Protein AF-A0A1I6WUR6-F1 (afdb_monomer)

Solvent-accessible surface area (backbone atoms only — not comparable to full-atom values): 6548 Å² total; per-residue (Å²): 134,82,82,73,77,75,75,78,75,51,73,68,54,51,52,50,50,50,51,50,50,28,33,53,51,27,20,58,77,70,73,43,74,88,55,53,66,76,51,50,72,71,58,47,52,52,25,51,56,43,16,51,51,49,33,47,74,72,74,40,79,82,57,92,66,46,68,59,53,45,31,56,75,61,64,22,80,55,71,66,58,57,48,54,52,53,53,51,51,55,54,52,54,58,54,66,74,68,65,79,76,78,75,80,83,83,84,129

Radius of gyration: 23.38 Å; Cα contacts (8 Å, |Δi|>4): 59; chains: 1; bounding box: 59×24×83 Å

Sequence (108 aa):
MTDIPAPPPGPADAATRAATQAATEAATELGLGTDWAALGAPDWDRVCRRAGAILVGQGQAPAPGWDGALARALGRPDPAAARDELARDAANTVLAEKGEVFAPEDDA

Mean predicted aligned error: 13.44 Å

Foldseek 3Di:
DDPDPDPDDDPVVVLLVLLLVLLCVQCVVVVHDLPLQPDDPVVLVSSNVRSCVVCVVVVHHQDPCSSVVNCVVSVHDDVVVVVVVVVVVVVVVVVVVVPDPDDPPPDD

Structure (mmCIF, N/CA/C/O backbone):
data_AF-A0A1I6WUR6-F1
#
_entry.id   AF-A0A1I6WUR6-F1
#
loop_
_atom_site.group_PDB
_atom_site.id
_atom_site.type_symbol
_atom_site.label_atom_id
_atom_site.label_alt_id
_atom_site.label_comp_id
_atom_site.label_asym_id
_atom_site.label_entity_id
_atom_site.label_seq_id
_atom_site.pdbx_PDB_ins_code
_atom_site.Cartn_x
_atom_site.Cartn_y
_atom_site.Cartn_z
_atom_site.occupancy
_atom_site.B_iso_or_equiv
_atom_site.auth_seq_id
_atom_site.auth_comp_id
_atom_site.auth_asym_id
_atom_site.auth_atom_id
_atom_site.pdbx_PDB_model_num
ATOM 1 N N . MET A 1 1 ? 25.591 -10.679 31.632 1.00 49.41 1 MET A N 1
ATOM 2 C CA . MET A 1 1 ? 25.163 -10.568 30.226 1.00 49.41 1 MET A CA 1
ATOM 3 C C . MET A 1 1 ? 24.047 -9.542 30.205 1.00 49.41 1 MET A C 1
ATOM 5 O O . MET A 1 1 ? 22.924 -9.869 30.551 1.00 49.41 1 MET A O 1
ATOM 9 N N . THR A 1 2 ? 24.390 -8.269 30.022 1.00 52.53 2 THR A N 1
ATOM 10 C CA . THR A 1 2 ? 23.402 -7.187 29.956 1.00 52.53 2 THR A CA 1
ATOM 11 C C . THR A 1 2 ? 22.777 -7.221 28.574 1.00 52.53 2 THR A C 1
ATOM 13 O O . THR A 1 2 ? 23.420 -6.836 27.601 1.00 52.53 2 THR A O 1
ATOM 16 N N . ASP A 1 3 ? 21.560 -7.749 28.511 1.00 61.41 3 ASP A N 1
ATOM 17 C CA . ASP A 1 3 ? 20.653 -7.580 27.383 1.00 61.41 3 ASP A CA 1
ATOM 18 C C . ASP A 1 3 ? 20.390 -6.073 27.251 1.00 61.41 3 ASP A C 1
ATOM 20 O O . ASP A 1 3 ? 19.783 -5.456 28.129 1.00 61.41 3 ASP A O 1
ATOM 24 N N . ILE A 1 4 ? 21.000 -5.441 26.249 1.00 61.59 4 ILE A N 1
ATOM 25 C CA . ILE A 1 4 ? 20.748 -4.032 25.953 1.00 61.59 4 ILE A CA 1
ATOM 26 C C . ILE A 1 4 ? 19.380 -4.007 25.272 1.00 61.59 4 ILE A C 1
ATOM 28 O O . ILE A 1 4 ? 19.263 -4.586 24.188 1.00 61.59 4 ILE A O 1
ATOM 32 N N . PRO A 1 5 ? 18.352 -3.368 25.862 1.00 59.56 5 PRO A N 1
ATOM 33 C CA . PRO A 1 5 ? 17.069 -3.243 25.193 1.00 59.56 5 PRO A CA 1
ATOM 34 C C . PRO A 1 5 ? 17.298 -2.535 23.859 1.00 59.56 5 PRO A C 1
ATOM 36 O O . PRO A 1 5 ? 17.941 -1.481 23.810 1.00 59.56 5 PRO A O 1
ATOM 39 N N . ALA A 1 6 ? 16.812 -3.144 22.776 1.00 61.72 6 ALA A N 1
ATOM 40 C CA . ALA A 1 6 ? 16.911 -2.560 21.448 1.00 61.72 6 ALA A CA 1
ATOM 41 C C . ALA A 1 6 ? 16.369 -1.118 21.487 1.00 61.72 6 ALA A C 1
ATOM 43 O O . ALA A 1 6 ? 15.327 -0.882 22.114 1.00 61.72 6 ALA A O 1
ATOM 44 N N . PRO A 1 7 ? 17.063 -0.148 20.863 1.00 59.09 7 PRO A N 1
ATOM 45 C CA . PRO A 1 7 ? 16.585 1.224 20.833 1.00 59.09 7 PRO A CA 1
ATOM 46 C C . PRO A 1 7 ? 15.173 1.256 20.233 1.00 59.09 7 PRO A C 1
ATOM 48 O O . PRO A 1 7 ? 14.867 0.453 19.341 1.00 59.09 7 PRO A O 1
ATOM 51 N N . PRO A 1 8 ? 14.295 2.153 20.717 1.00 59.62 8 PRO A N 1
ATOM 52 C CA . PRO A 1 8 ? 12.970 2.287 20.142 1.00 59.62 8 PRO A CA 1
ATOM 53 C C . PRO A 1 8 ? 13.111 2.564 18.639 1.00 59.62 8 PRO A C 1
ATOM 55 O O . PRO A 1 8 ? 14.032 3.285 18.237 1.00 59.62 8 PRO A O 1
ATOM 58 N N . PRO A 1 9 ? 12.237 1.980 17.804 1.00 61.47 9 PRO A N 1
ATOM 59 C CA . PRO A 1 9 ? 12.294 2.196 16.368 1.00 61.47 9 PRO A CA 1
ATOM 60 C C . PRO A 1 9 ? 12.263 3.692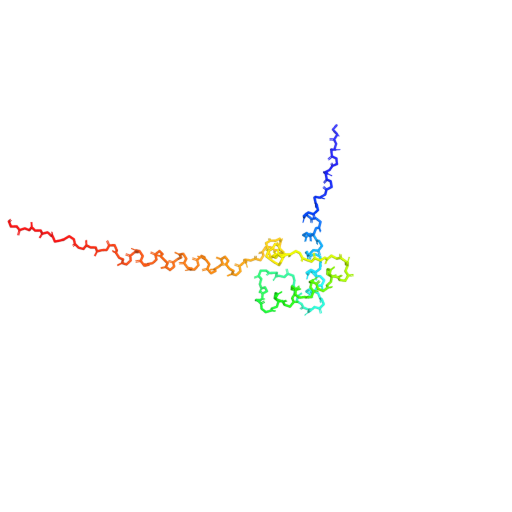 16.069 1.00 61.47 9 PRO A C 1
ATOM 62 O O . PRO A 1 9 ? 11.518 4.449 16.699 1.00 61.47 9 PRO A O 1
ATOM 65 N N . GLY A 1 10 ? 13.078 4.109 15.102 1.00 72.00 10 GLY A N 1
ATOM 66 C CA . GLY A 1 10 ? 13.063 5.485 14.639 1.00 72.00 10 GLY A CA 1
ATOM 67 C C . GLY A 1 10 ? 11.684 5.857 14.075 1.00 72.00 10 GLY A C 1
ATOM 68 O O . GLY A 1 10 ? 10.904 4.986 13.681 1.00 72.00 10 GLY A O 1
ATOM 69 N N . PRO A 1 11 ? 11.362 7.154 13.984 1.00 69.44 11 PRO A N 1
ATOM 70 C CA . PRO A 1 11 ? 10.072 7.610 13.460 1.00 69.44 11 PRO A CA 1
ATOM 71 C C . PRO A 1 11 ? 9.780 7.102 12.032 1.00 69.44 11 PRO A C 1
ATOM 73 O O . PRO A 1 11 ? 8.624 6.854 11.697 1.00 69.44 11 PRO A O 1
ATOM 76 N N . ALA A 1 12 ? 10.814 6.873 11.213 1.00 69.94 12 ALA A N 1
ATOM 77 C CA . ALA A 1 12 ? 10.681 6.292 9.874 1.00 69.94 12 ALA A CA 1
ATOM 78 C C . ALA A 1 12 ? 10.258 4.807 9.894 1.00 69.94 12 ALA A C 1
ATOM 80 O O . ALA A 1 12 ? 9.422 4.387 9.091 1.00 69.94 12 ALA A O 1
ATOM 81 N N . ASP A 1 13 ? 10.773 4.022 10.843 1.00 77.50 13 ASP A N 1
ATOM 82 C CA . ASP A 1 13 ? 10.373 2.625 11.046 1.00 77.50 13 ASP A CA 1
ATOM 83 C C . ASP A 1 13 ? 8.928 2.522 11.543 1.00 77.50 13 ASP A C 1
ATOM 85 O O . ASP A 1 13 ? 8.176 1.643 11.119 1.00 77.50 13 ASP A O 1
ATOM 89 N N . ALA A 1 14 ? 8.516 3.441 12.421 1.00 82.50 14 ALA A N 1
ATOM 90 C CA . ALA 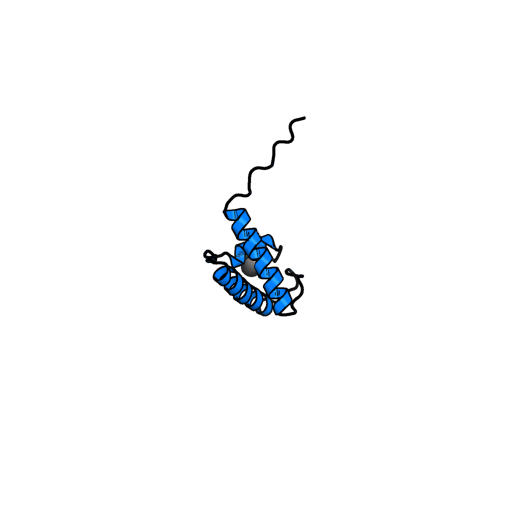A 1 14 ? 7.147 3.495 12.924 1.00 82.50 14 ALA A CA 1
ATOM 91 C C . ALA A 1 14 ? 6.140 3.829 11.810 1.00 82.50 14 ALA A C 1
ATOM 93 O O . ALA A 1 14 ? 5.117 3.155 11.691 1.00 82.50 14 ALA A O 1
ATOM 94 N N . ALA A 1 15 ? 6.451 4.814 10.961 1.00 81.75 15 ALA A N 1
ATOM 95 C CA . ALA A 1 15 ? 5.618 5.170 9.813 1.00 81.75 15 ALA A CA 1
ATOM 96 C C . ALA A 1 15 ? 5.518 4.021 8.796 1.00 81.75 15 ALA A C 1
ATOM 98 O O . ALA A 1 15 ? 4.433 3.718 8.304 1.00 81.75 15 ALA A O 1
ATOM 99 N N . THR A 1 16 ? 6.632 3.330 8.535 1.00 84.44 16 THR A N 1
ATOM 100 C CA . THR A 1 16 ? 6.653 2.176 7.626 1.00 84.44 16 THR A CA 1
ATOM 101 C C . THR A 1 16 ? 5.807 1.027 8.172 1.00 84.44 16 THR A C 1
ATOM 103 O O . THR A 1 16 ? 5.004 0.461 7.437 1.00 84.44 16 THR A O 1
ATOM 106 N N . ARG A 1 17 ? 5.899 0.715 9.473 1.00 87.31 17 ARG A N 1
ATOM 107 C CA . ARG A 1 17 ? 5.031 -0.301 10.093 1.00 87.31 17 ARG A CA 1
ATOM 108 C C . ARG A 1 17 ? 3.556 0.061 10.020 1.00 87.31 17 ARG A C 1
ATOM 110 O O . ARG A 1 17 ? 2.752 -0.812 9.709 1.00 87.31 17 ARG A O 1
ATOM 117 N N . ALA A 1 18 ? 3.207 1.313 10.302 1.00 89.62 18 ALA A N 1
ATOM 118 C CA . ALA A 1 18 ? 1.823 1.761 10.223 1.00 89.62 18 ALA A CA 1
ATOM 119 C C . ALA A 1 18 ? 1.284 1.628 8.791 1.00 89.62 18 ALA A C 1
ATOM 121 O O . ALA A 1 18 ? 0.191 1.102 8.594 1.00 89.62 18 ALA A O 1
ATOM 122 N N . ALA A 1 19 ? 2.083 1.996 7.785 1.00 89.44 19 ALA A N 1
ATOM 123 C CA . ALA A 1 19 ? 1.726 1.812 6.382 1.00 89.44 19 ALA A CA 1
ATOM 124 C C . ALA A 1 19 ? 1.555 0.329 6.008 1.00 89.44 19 ALA A C 1
ATOM 126 O O . ALA A 1 19 ? 0.582 -0.024 5.345 1.00 89.44 19 ALA A O 1
ATOM 127 N N . THR A 1 20 ? 2.442 -0.554 6.476 1.00 92.19 20 THR A N 1
ATOM 128 C CA . THR A 1 20 ? 2.335 -2.009 6.273 1.00 92.19 20 THR A CA 1
ATOM 129 C C . THR A 1 20 ? 1.078 -2.595 6.922 1.00 92.19 20 THR A C 1
ATOM 131 O O . THR A 1 20 ? 0.396 -3.436 6.328 1.00 92.19 20 THR A O 1
ATOM 134 N N . GLN A 1 21 ? 0.737 -2.137 8.128 1.00 92.88 21 GLN A N 1
ATOM 135 C CA . GLN A 1 21 ? -0.467 -2.569 8.833 1.00 92.88 21 GLN A CA 1
ATOM 136 C C . GLN A 1 21 ? -1.732 -2.090 8.111 1.00 92.88 21 GLN A C 1
ATOM 138 O O . GLN A 1 21 ? -2.619 -2.898 7.839 1.00 92.88 21 GLN A O 1
ATOM 143 N N . ALA A 1 22 ? -1.773 -0.816 7.718 1.00 93.56 22 ALA A N 1
ATOM 144 C CA . ALA A 1 22 ? -2.872 -0.243 6.948 1.00 93.56 22 ALA A CA 1
ATOM 145 C C . ALA A 1 22 ? -3.046 -0.932 5.584 1.00 93.56 22 ALA A C 1
ATOM 147 O O . ALA A 1 22 ? -4.172 -1.147 5.146 1.00 93.56 22 ALA A O 1
ATOM 148 N N . ALA A 1 23 ? -1.953 -1.326 4.923 1.00 93.00 23 ALA A N 1
ATOM 149 C CA . ALA A 1 23 ? -2.003 -2.091 3.678 1.00 93.00 23 ALA A CA 1
ATOM 150 C C . ALA A 1 23 ? -2.617 -3.482 3.878 1.00 93.00 23 ALA A C 1
ATOM 152 O O . ALA A 1 23 ? -3.460 -3.899 3.089 1.00 93.00 23 ALA A O 1
ATOM 153 N N . THR A 1 24 ? -2.241 -4.177 4.952 1.00 94.50 24 THR A N 1
ATOM 154 C CA . THR A 1 24 ? -2.793 -5.500 5.292 1.00 94.50 24 THR A CA 1
ATOM 155 C C . THR A 1 24 ? -4.291 -5.426 5.595 1.00 94.50 24 THR A C 1
ATOM 157 O O . THR A 1 24 ? -5.068 -6.251 5.108 1.00 94.50 24 THR A O 1
ATOM 160 N N . GLU A 1 25 ? -4.713 -4.414 6.355 1.00 94.38 25 GLU A N 1
ATOM 161 C CA . GLU A 1 25 ? -6.125 -4.147 6.639 1.00 94.38 25 GLU A CA 1
ATOM 162 C C . GLU A 1 25 ? -6.895 -3.817 5.354 1.00 94.38 25 GLU A C 1
ATOM 164 O O . GLU A 1 25 ? -7.905 -4.453 5.060 1.00 94.38 25 GLU A O 1
ATOM 169 N N . ALA A 1 26 ? -6.356 -2.921 4.524 1.00 94.00 26 ALA A N 1
ATOM 170 C CA . ALA A 1 26 ? -6.928 -2.572 3.229 1.00 94.00 26 ALA A CA 1
ATOM 171 C C . ALA A 1 26 ? -7.094 -3.786 2.304 1.00 94.00 26 ALA A C 1
ATOM 173 O O . ALA A 1 26 ? -8.139 -3.940 1.677 1.00 94.00 26 ALA A O 1
ATOM 174 N N . ALA A 1 27 ? -6.087 -4.657 2.209 1.00 93.00 27 ALA A N 1
ATOM 175 C CA . ALA A 1 27 ? -6.179 -5.862 1.391 1.00 93.00 27 ALA A CA 1
ATOM 176 C C . ALA A 1 27 ? -7.256 -6.813 1.922 1.00 93.00 27 ALA A C 1
ATOM 178 O O . ALA A 1 27 ? -8.087 -7.280 1.147 1.00 93.00 27 ALA A O 1
ATOM 179 N N . THR A 1 28 ? -7.325 -6.997 3.243 1.00 94.81 28 THR A N 1
ATOM 180 C CA . THR A 1 28 ? -8.369 -7.805 3.887 1.00 94.81 28 THR A CA 1
ATOM 181 C C . THR A 1 28 ? -9.771 -7.270 3.579 1.00 94.81 28 THR A C 1
ATOM 183 O O . THR A 1 28 ? -10.642 -8.036 3.174 1.00 94.81 28 THR A O 1
ATOM 186 N N . GLU A 1 29 ? -9.990 -5.958 3.706 1.00 94.00 29 GLU A N 1
ATOM 187 C CA . GLU A 1 29 ? -11.277 -5.319 3.389 1.00 94.00 29 GLU A CA 1
ATOM 188 C C . GLU A 1 29 ? -11.652 -5.432 1.906 1.00 94.00 29 GLU A C 1
ATOM 190 O O . GLU A 1 29 ? -12.828 -5.552 1.564 1.00 94.00 29 GLU A O 1
ATOM 195 N N . LEU A 1 30 ? -10.659 -5.399 1.017 1.00 93.00 30 LEU A N 1
ATOM 196 C CA . LEU A 1 30 ? -10.850 -5.540 -0.426 1.00 93.00 30 LEU A CA 1
ATOM 197 C C . LEU A 1 30 ? -10.979 -7.006 -0.873 1.00 93.00 30 LEU A C 1
ATOM 199 O O . LEU A 1 30 ? -11.225 -7.255 -2.053 1.00 93.00 30 LEU A O 1
ATOM 203 N N . GLY A 1 31 ? -10.807 -7.971 0.037 1.00 92.69 31 GLY A N 1
ATOM 204 C CA . GLY A 1 31 ? -10.741 -9.395 -0.298 1.00 92.69 31 GLY A CA 1
ATOM 205 C C . GLY A 1 31 ? -9.510 -9.759 -1.135 1.00 92.69 31 GLY A C 1
ATOM 206 O O . GLY A 1 31 ? -9.511 -10.772 -1.833 1.00 92.69 31 GLY A O 1
ATOM 207 N N . LEU A 1 32 ? -8.476 -8.921 -1.093 1.00 84.38 32 LEU A N 1
ATOM 208 C CA . LEU A 1 32 ? -7.193 -9.134 -1.742 1.00 84.38 32 LEU A CA 1
ATOM 209 C C . LEU A 1 32 ? -6.270 -9.859 -0.756 1.00 84.38 32 LEU A C 1
ATOM 211 O O . LEU A 1 32 ? -6.185 -9.507 0.419 1.00 84.38 32 LEU A O 1
ATOM 215 N N . GLY A 1 33 ? -5.591 -10.905 -1.221 1.00 87.62 33 GLY A N 1
ATOM 216 C CA . GLY A 1 33 ? -4.588 -11.590 -0.407 1.00 87.62 33 GLY A CA 1
ATOM 217 C C . GLY A 1 33 ? -3.389 -10.691 -0.091 1.00 87.62 33 GLY A C 1
ATOM 218 O O . GLY A 1 33 ? -3.223 -9.612 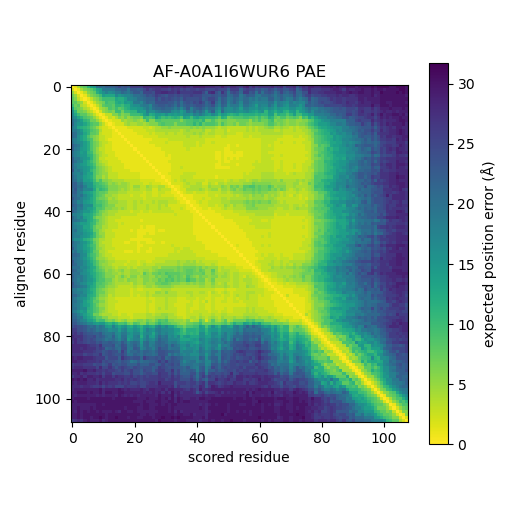-0.654 1.00 87.62 33 GLY A O 1
ATOM 219 N N . THR A 1 34 ? -2.501 -11.176 0.772 1.00 86.56 34 THR A N 1
ATOM 220 C CA . THR A 1 34 ? -1.244 -10.495 1.125 1.00 86.56 34 THR A CA 1
ATOM 221 C C . THR A 1 34 ? -0.073 -10.921 0.237 1.00 86.56 34 THR A C 1
ATOM 223 O O . THR A 1 34 ? 1.084 -10.746 0.613 1.00 86.56 34 THR A O 1
ATOM 226 N N . ASP A 1 35 ? -0.347 -11.528 -0.921 1.00 89.19 35 ASP A N 1
ATOM 227 C CA . ASP A 1 35 ? 0.683 -11.845 -1.912 1.00 89.19 35 ASP A CA 1
ATOM 228 C C . ASP A 1 35 ? 0.997 -10.591 -2.740 1.00 89.19 35 ASP A C 1
ATOM 230 O O . ASP A 1 35 ? 0.558 -10.403 -3.878 1.00 89.19 35 ASP A O 1
ATOM 234 N N . TRP A 1 36 ? 1.719 -9.670 -2.103 1.00 87.69 36 TRP A N 1
ATOM 235 C CA . TRP A 1 36 ? 2.008 -8.339 -2.633 1.00 87.69 36 TRP A CA 1
ATOM 236 C C . TRP A 1 36 ? 2.816 -8.370 -3.929 1.00 87.69 36 TRP A C 1
ATOM 238 O O . TRP A 1 36 ? 2.696 -7.445 -4.737 1.00 87.69 36 TRP A O 1
ATOM 248 N N . ALA A 1 37 ? 3.623 -9.414 -4.131 1.00 86.00 37 ALA A N 1
ATOM 249 C CA . ALA A 1 37 ? 4.412 -9.614 -5.339 1.00 86.00 37 ALA A CA 1
ATOM 250 C C . ALA A 1 37 ? 3.535 -10.048 -6.524 1.00 86.00 37 ALA A C 1
ATOM 252 O O . ALA A 1 37 ? 3.775 -9.609 -7.647 1.00 86.00 37 ALA A O 1
ATOM 253 N N . ALA A 1 38 ? 2.496 -10.851 -6.273 1.00 84.62 38 ALA A N 1
ATOM 254 C CA . ALA A 1 38 ? 1.553 -11.299 -7.297 1.00 84.62 38 ALA A CA 1
ATOM 255 C C . ALA A 1 38 ? 0.433 -10.286 -7.599 1.00 84.62 38 ALA A C 1
ATOM 257 O O . ALA A 1 38 ? -0.239 -10.403 -8.626 1.00 84.62 38 ALA A O 1
ATOM 258 N N . LEU A 1 39 ? 0.211 -9.290 -6.730 1.00 86.12 39 LEU A N 1
ATOM 259 C CA . LEU A 1 39 ? -0.861 -8.310 -6.920 1.00 86.12 39 LEU A CA 1
ATOM 260 C C . LEU A 1 39 ? -0.694 -7.532 -8.238 1.00 86.12 39 LEU A C 1
ATOM 262 O O . LEU A 1 39 ? 0.358 -6.944 -8.511 1.00 86.12 39 LEU A O 1
ATOM 266 N N . GLY A 1 40 ? -1.762 -7.418 -9.024 1.00 87.06 40 GLY A N 1
ATOM 267 C CA . GLY A 1 40 ? -1.767 -6.552 -10.200 1.00 87.06 40 GLY A CA 1
ATOM 268 C C . GLY A 1 40 ? -1.579 -5.076 -9.831 1.00 87.06 40 GLY A C 1
ATOM 269 O O . GLY A 1 40 ? -1.938 -4.640 -8.739 1.00 87.06 40 GLY A O 1
ATOM 270 N N . ALA A 1 41 ? -1.052 -4.272 -10.759 1.00 85.75 41 ALA A N 1
ATOM 271 C CA . ALA A 1 41 ? -0.998 -2.815 -10.607 1.00 85.75 41 ALA A CA 1
ATOM 272 C C . ALA A 1 41 ? -2.349 -2.156 -10.220 1.00 85.75 41 ALA A C 1
ATOM 274 O O . ALA A 1 41 ? -2.331 -1.294 -9.342 1.00 85.75 41 ALA A O 1
ATOM 275 N N . PRO A 1 42 ? -3.516 -2.538 -10.793 1.00 87.81 42 PRO A N 1
ATOM 276 C CA . PRO A 1 42 ? -4.788 -1.920 -10.405 1.00 87.81 42 PRO A CA 1
ATOM 277 C C . PRO A 1 42 ? -5.236 -2.294 -8.988 1.00 87.81 42 PRO A C 1
ATOM 279 O O . PRO A 1 42 ? -5.818 -1.461 -8.296 1.00 87.81 42 PRO A O 1
ATOM 282 N N . ASP A 1 43 ? -4.963 -3.520 -8.541 1.00 90.75 43 ASP A N 1
ATOM 283 C CA . ASP A 1 43 ? -5.289 -3.951 -7.180 1.00 90.75 43 ASP A CA 1
ATOM 284 C C . ASP A 1 43 ? -4.368 -3.278 -6.166 1.00 90.75 43 ASP A C 1
ATOM 286 O O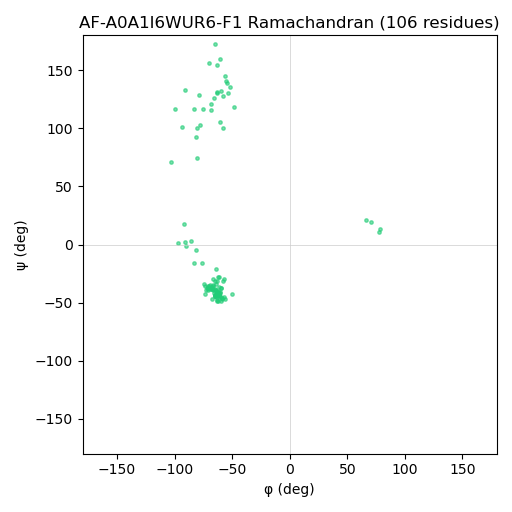 . ASP A 1 43 ? -4.821 -2.842 -5.111 1.00 90.75 43 ASP A O 1
ATOM 290 N N . TRP A 1 44 ? -3.095 -3.095 -6.525 1.00 90.06 44 TRP A N 1
ATOM 291 C CA . TRP A 1 44 ? -2.136 -2.366 -5.704 1.00 90.06 44 TRP A CA 1
ATOM 292 C C . TRP A 1 44 ? -2.560 -0.910 -5.501 1.00 90.06 44 TRP A C 1
ATOM 294 O O . TRP A 1 44 ? -2.581 -0.434 -4.372 1.00 90.06 44 TRP A O 1
ATOM 304 N N . ASP A 1 45 ? -2.999 -0.225 -6.561 1.00 91.50 45 ASP A N 1
ATOM 305 C CA . ASP A 1 45 ? -3.523 1.141 -6.461 1.00 91.50 45 ASP A CA 1
ATOM 306 C C . ASP A 1 45 ? -4.755 1.231 -5.538 1.00 91.50 45 ASP A C 1
ATOM 308 O O . ASP A 1 45 ? -4.894 2.178 -4.758 1.00 91.50 45 ASP A O 1
ATOM 312 N N . ARG A 1 46 ? -5.637 0.221 -5.567 1.00 92.62 46 ARG A N 1
ATOM 313 C CA . ARG A 1 46 ? -6.781 0.138 -4.643 1.00 92.62 46 ARG A CA 1
ATOM 314 C C . ARG A 1 46 ? -6.327 -0.040 -3.198 1.00 92.62 46 ARG A C 1
ATOM 316 O O . ARG A 1 46 ? -6.841 0.664 -2.327 1.00 92.62 46 ARG A O 1
ATOM 323 N N . VAL A 1 47 ? -5.355 -0.922 -2.952 1.00 93.56 47 VAL A N 1
ATOM 324 C CA . VAL A 1 47 ? -4.751 -1.100 -1.623 1.00 93.56 47 VAL A CA 1
ATOM 325 C C . VAL A 1 47 ? -4.114 0.204 -1.154 1.00 93.56 47 VAL A C 1
ATOM 327 O O . VAL A 1 47 ? -4.426 0.648 -0.057 1.00 93.56 47 VAL A O 1
ATOM 330 N N . CYS A 1 48 ? -3.300 0.872 -1.975 1.00 91.81 48 CYS A N 1
ATOM 331 C CA . CYS A 1 48 ? -2.666 2.143 -1.621 1.00 91.81 48 CYS A CA 1
ATOM 332 C C . CYS A 1 48 ? -3.694 3.231 -1.297 1.00 91.81 48 CYS A C 1
ATOM 334 O O . CYS A 1 48 ? -3.570 3.914 -0.281 1.00 91.81 48 CYS A O 1
ATOM 336 N N . ARG A 1 49 ? -4.751 3.378 -2.103 1.00 93.00 49 ARG A N 1
ATOM 337 C CA . ARG A 1 49 ? -5.819 4.345 -1.809 1.00 93.00 49 ARG A CA 1
ATOM 338 C C . ARG A 1 49 ? -6.515 4.046 -0.487 1.00 93.00 49 ARG A C 1
ATOM 340 O O . ARG A 1 49 ? -6.765 4.966 0.293 1.00 93.00 49 ARG A O 1
ATOM 347 N N . ARG A 1 50 ? -6.817 2.775 -0.217 1.00 94.81 50 ARG A N 1
ATOM 348 C CA . ARG A 1 50 ? -7.513 2.388 1.010 1.00 94.81 50 ARG A CA 1
ATOM 349 C C . ARG A 1 50 ? -6.611 2.474 2.242 1.00 94.81 50 ARG A C 1
ATOM 351 O O . ARG A 1 50 ? -7.033 3.040 3.244 1.00 94.81 50 ARG A O 1
ATOM 358 N N . ALA A 1 51 ? -5.365 2.028 2.143 1.00 93.62 51 ALA A N 1
ATOM 359 C CA . ALA A 1 51 ? -4.356 2.171 3.187 1.00 93.62 51 ALA A CA 1
ATOM 360 C C . ALA A 1 51 ? -4.090 3.648 3.513 1.00 93.62 51 ALA A C 1
ATOM 362 O O . ALA A 1 51 ? -4.034 4.017 4.681 1.00 93.62 51 ALA A O 1
ATOM 363 N N . GLY A 1 52 ? -4.026 4.517 2.499 1.00 92.88 52 GLY A N 1
ATOM 364 C CA . GLY A 1 52 ? -3.928 5.963 2.697 1.00 92.88 52 GLY A CA 1
ATOM 365 C C . GLY A 1 52 ? -5.124 6.530 3.468 1.00 92.88 52 GLY A C 1
ATOM 366 O O . GLY A 1 52 ? -4.939 7.335 4.377 1.00 92.88 52 GLY A O 1
ATOM 367 N N . ALA A 1 53 ? -6.344 6.071 3.171 1.00 93.94 53 ALA A N 1
ATOM 368 C CA . ALA A 1 53 ? -7.534 6.470 3.922 1.00 93.94 53 ALA A CA 1
ATOM 369 C C . ALA A 1 53 ? -7.495 5.994 5.387 1.00 93.94 53 ALA A C 1
ATOM 371 O O . ALA A 1 53 ? -7.877 6.752 6.279 1.00 93.94 53 ALA A O 1
ATOM 372 N N . ILE A 1 54 ? -7.003 4.776 5.641 1.00 93.62 54 ILE A N 1
ATOM 373 C CA . ILE A 1 54 ? -6.818 4.231 6.995 1.00 93.62 54 ILE A CA 1
ATOM 374 C C . ILE A 1 54 ? -5.798 5.071 7.775 1.00 93.62 54 ILE A C 1
ATOM 376 O O . ILE A 1 54 ? -6.095 5.516 8.882 1.00 93.62 54 ILE A O 1
ATOM 380 N N . LEU A 1 55 ? -4.637 5.363 7.181 1.00 92.38 55 LEU A N 1
ATOM 381 C CA . LEU A 1 55 ? -3.595 6.192 7.799 1.00 92.38 55 LEU A CA 1
ATOM 382 C C . LEU A 1 55 ? -4.114 7.592 8.148 1.00 92.38 55 LEU A C 1
ATOM 384 O O . LEU A 1 55 ? -3.941 8.052 9.276 1.00 92.38 55 LEU A O 1
ATO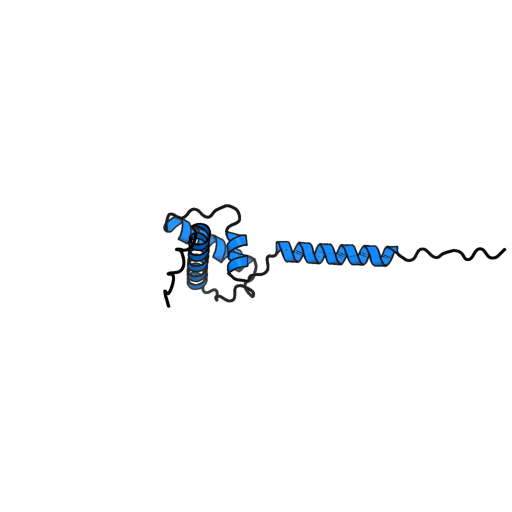M 388 N N . VAL A 1 56 ? -4.823 8.240 7.219 1.00 92.31 56 VAL A N 1
ATOM 389 C CA . VAL A 1 56 ? -5.427 9.560 7.456 1.00 92.31 56 VAL A CA 1
ATOM 390 C C . VAL A 1 56 ? -6.463 9.498 8.580 1.00 92.31 56 VAL A C 1
ATOM 392 O O . VAL A 1 56 ? -6.483 10.382 9.436 1.00 92.31 56 VAL A O 1
ATOM 395 N N . GLY A 1 57 ? -7.276 8.438 8.634 1.00 90.81 57 GLY A N 1
ATOM 396 C CA . GLY A 1 57 ? -8.217 8.196 9.733 1.00 90.81 57 GLY A CA 1
ATOM 397 C C . GLY A 1 57 ? -7.539 8.018 11.097 1.00 90.81 57 GLY A C 1
ATOM 398 O O . GLY A 1 57 ? -8.114 8.379 12.120 1.00 90.81 57 GLY A O 1
ATOM 399 N N . GLN A 1 58 ? -6.297 7.531 11.114 1.00 89.06 58 GLN A N 1
ATOM 400 C CA . GLN A 1 58 ? -5.457 7.398 12.310 1.00 89.06 58 GLN A CA 1
ATOM 401 C C . GLN A 1 58 ? -4.665 8.679 12.643 1.00 89.06 58 GLN A C 1
ATOM 403 O O . GLN A 1 58 ? -3.875 8.691 13.587 1.00 89.06 58 GLN A O 1
ATOM 408 N N . GLY A 1 59 ? -4.854 9.764 11.883 1.00 89.25 59 GLY A N 1
ATOM 409 C CA . GLY A 1 59 ? -4.121 11.020 12.056 1.00 89.25 59 GLY A CA 1
ATOM 410 C C . GLY A 1 59 ? -2.703 11.003 11.479 1.00 89.25 59 GLY A C 1
ATOM 411 O O . GLY A 1 59 ? -1.914 11.902 11.767 1.00 89.25 59 GLY A O 1
ATOM 412 N N . GLN A 1 60 ? -2.364 10.003 10.662 1.00 86.62 60 GLN A N 1
ATOM 413 C CA . GLN A 1 60 ? -1.088 9.924 9.962 1.00 86.62 60 GLN A CA 1
ATOM 414 C C . GLN A 1 60 ? -1.242 10.394 8.516 1.00 86.62 60 GLN A C 1
ATOM 416 O O . GLN A 1 60 ? -1.937 9.780 7.710 1.00 86.62 60 GLN A O 1
ATOM 421 N N . ALA A 1 61 ? -0.563 11.487 8.172 1.00 85.12 61 ALA A N 1
ATOM 422 C CA . ALA A 1 61 ? -0.479 11.942 6.792 1.00 85.12 61 ALA A CA 1
ATOM 423 C C . ALA A 1 61 ? 0.638 11.168 6.066 1.00 85.12 61 ALA A C 1
ATOM 425 O O . ALA A 1 61 ? 1.803 11.295 6.458 1.00 85.12 61 ALA A O 1
ATOM 426 N N . PRO A 1 62 ? 0.327 10.374 5.025 1.00 81.06 62 PRO A N 1
ATOM 427 C CA . PRO A 1 62 ? 1.358 9.700 4.253 1.00 81.06 62 PRO A CA 1
ATOM 428 C C . PRO A 1 62 ? 2.275 10.716 3.557 1.00 81.06 62 PRO A C 1
ATOM 430 O O . PRO A 1 62 ? 1.813 11.656 2.908 1.00 81.06 62 PRO A O 1
ATOM 433 N N . ALA A 1 63 ? 3.588 10.529 3.699 1.00 81.50 63 ALA A N 1
ATOM 434 C CA . ALA A 1 63 ? 4.593 11.367 3.050 1.00 81.50 63 ALA A CA 1
ATOM 435 C C . ALA A 1 63 ? 4.631 11.125 1.526 1.00 81.50 63 ALA A C 1
ATOM 437 O O . ALA A 1 63 ? 4.276 10.040 1.069 1.00 81.50 63 ALA A O 1
ATOM 438 N N . PRO A 1 64 ? 5.102 12.082 0.709 1.00 81.31 64 PRO A N 1
ATOM 439 C CA . PRO A 1 64 ? 5.324 11.845 -0.718 1.00 81.31 64 PRO A CA 1
ATOM 440 C C . PRO A 1 64 ? 6.216 10.612 -0.956 1.00 81.31 64 PRO A C 1
ATOM 442 O O . PRO A 1 64 ? 7.273 10.491 -0.339 1.00 81.31 64 PRO A O 1
ATOM 445 N N . GLY A 1 65 ? 5.794 9.697 -1.836 1.00 83.50 65 GLY A N 1
ATOM 446 C CA . GLY A 1 65 ? 6.527 8.459 -2.147 1.00 83.50 65 GLY A CA 1
ATOM 447 C C . GLY A 1 65 ? 6.402 7.334 -1.108 1.00 83.50 65 GLY A C 1
ATOM 448 O O . GLY A 1 65 ? 7.135 6.344 -1.188 1.00 83.50 65 GLY A O 1
ATOM 449 N N . TRP A 1 66 ? 5.492 7.459 -0.132 1.00 86.31 66 TRP A N 1
ATOM 450 C CA . TRP A 1 66 ? 5.212 6.419 0.866 1.00 86.31 66 TRP A CA 1
ATOM 451 C C . TRP A 1 66 ? 4.785 5.081 0.249 1.00 86.31 66 TRP A C 1
ATOM 453 O O . TRP A 1 66 ? 5.091 4.032 0.803 1.00 86.31 66 TRP A O 1
ATOM 463 N N . ASP A 1 67 ? 4.109 5.107 -0.897 1.00 87.12 67 ASP A N 1
ATOM 464 C CA . ASP A 1 67 ? 3.654 3.939 -1.644 1.00 87.12 67 ASP A CA 1
ATOM 465 C C . ASP A 1 67 ? 4.837 3.136 -2.203 1.00 87.12 67 ASP A C 1
ATOM 467 O O . ASP A 1 67 ? 4.847 1.909 -2.116 1.00 87.12 67 ASP A O 1
ATOM 471 N N . GLY A 1 68 ? 5.885 3.819 -2.677 1.00 85.12 68 GLY A N 1
ATOM 472 C CA . GLY A 1 68 ? 7.136 3.189 -3.099 1.00 85.12 68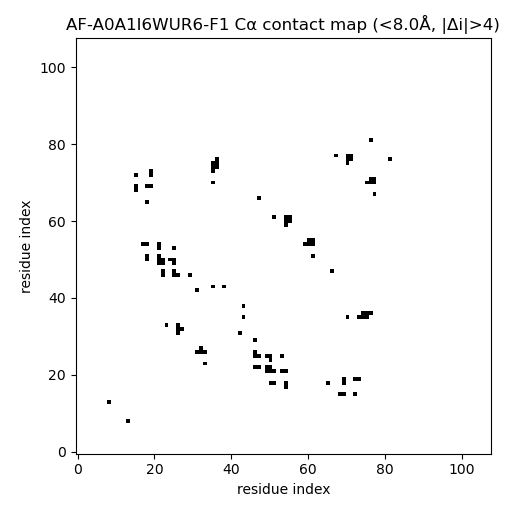 GLY A CA 1
ATOM 473 C C . GLY A 1 68 ? 7.957 2.650 -1.922 1.00 85.12 68 GLY A C 1
ATOM 474 O O . GLY A 1 68 ? 8.585 1.596 -2.028 1.00 85.12 68 GLY A O 1
ATOM 475 N N . ALA A 1 69 ? 7.951 3.338 -0.776 1.00 85.06 69 ALA A N 1
ATOM 476 C CA . ALA A 1 69 ? 8.569 2.826 0.452 1.00 85.06 69 ALA A CA 1
ATOM 477 C C . ALA A 1 69 ? 7.833 1.582 0.977 1.00 85.06 69 ALA A C 1
ATOM 479 O O . ALA A 1 69 ? 8.466 0.592 1.342 1.00 85.06 69 ALA A O 1
ATOM 480 N N . LEU A 1 70 ? 6.500 1.6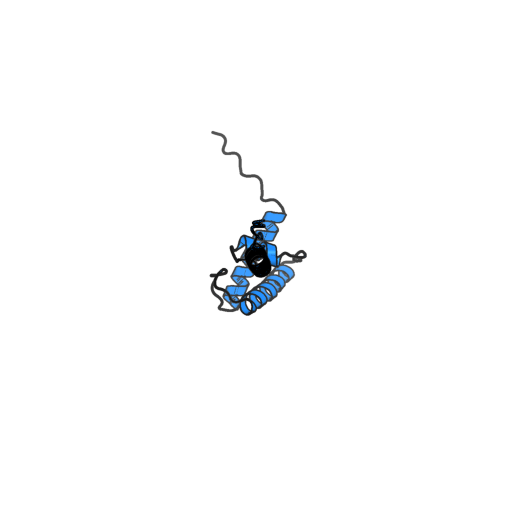06 0.935 1.00 88.81 70 LEU A N 1
ATOM 481 C CA . LEU A 1 70 ? 5.636 0.490 1.296 1.00 88.81 70 LEU A CA 1
ATOM 482 C C . LEU A 1 70 ? 5.831 -0.704 0.353 1.00 88.81 70 LEU A C 1
ATOM 484 O O . LEU A 1 70 ? 5.980 -1.825 0.827 1.00 88.81 70 LEU A O 1
ATOM 488 N N . ALA A 1 71 ? 5.884 -0.477 -0.963 1.00 88.12 71 ALA A N 1
ATOM 489 C CA . ALA A 1 71 ? 6.147 -1.528 -1.945 1.00 88.12 71 ALA A CA 1
ATOM 490 C C . ALA A 1 71 ? 7.474 -2.242 -1.647 1.00 88.12 71 ALA A C 1
ATOM 492 O O . ALA A 1 71 ? 7.505 -3.469 -1.568 1.00 88.12 71 ALA A O 1
ATOM 493 N N . ARG A 1 72 ? 8.546 -1.482 -1.373 1.00 84.81 72 ARG A N 1
ATOM 494 C CA . ARG A 1 72 ? 9.844 -2.045 -0.967 1.00 84.81 72 ARG A CA 1
ATOM 495 C C . ARG A 1 72 ? 9.762 -2.809 0.354 1.00 84.81 72 ARG A C 1
ATOM 497 O O . ARG A 1 72 ? 10.309 -3.902 0.446 1.00 84.81 72 ARG A O 1
ATOM 504 N N . ALA A 1 73 ? 9.066 -2.266 1.353 1.00 87.44 73 ALA A N 1
ATOM 505 C CA . ALA A 1 73 ? 8.890 -2.918 2.651 1.00 87.44 73 ALA A CA 1
ATOM 506 C C . ALA A 1 73 ? 8.115 -4.244 2.549 1.00 87.44 73 ALA A C 1
ATOM 508 O O . ALA A 1 73 ? 8.372 -5.171 3.311 1.00 87.44 73 ALA A O 1
ATOM 509 N N . LEU A 1 74 ? 7.192 -4.341 1.591 1.00 87.50 74 LEU A N 1
ATOM 510 C CA . LEU A 1 74 ? 6.385 -5.530 1.317 1.00 87.50 74 LEU A CA 1
ATOM 511 C C . LEU A 1 74 ? 7.014 -6.481 0.286 1.00 87.50 74 LEU A C 1
ATOM 513 O O . LEU A 1 74 ? 6.405 -7.492 -0.057 1.00 87.50 74 LEU A O 1
ATOM 517 N N . GLY A 1 75 ? 8.216 -6.174 -0.214 1.00 85.38 75 GLY A N 1
ATOM 518 C CA . GLY A 1 75 ? 8.911 -6.997 -1.206 1.00 85.38 75 GLY A CA 1
ATOM 519 C C . GLY A 1 75 ? 8.273 -6.978 -2.599 1.00 85.38 75 GLY A C 1
ATOM 520 O O . GLY A 1 75 ? 8.530 -7.872 -3.403 1.00 85.38 75 GLY A O 1
ATOM 521 N N . ARG A 1 76 ? 7.438 -5.977 -2.902 1.00 84.00 76 ARG A N 1
ATOM 522 C CA . ARG A 1 76 ? 6.848 -5.796 -4.229 1.00 84.00 76 ARG A CA 1
ATOM 523 C C . ARG A 1 76 ? 7.883 -5.159 -5.168 1.00 84.00 76 ARG A C 1
ATOM 525 O O . ARG A 1 76 ? 8.435 -4.110 -4.824 1.00 84.00 76 ARG A O 1
ATOM 532 N N . PRO A 1 77 ? 8.123 -5.735 -6.359 1.00 71.56 77 PRO A N 1
ATOM 533 C CA . PRO A 1 77 ? 8.986 -5.112 -7.351 1.00 71.56 77 PRO A CA 1
ATOM 534 C C . PRO A 1 77 ? 8.375 -3.784 -7.808 1.00 71.56 77 PRO A C 1
ATOM 536 O O . PRO A 1 77 ? 7.191 -3.703 -8.144 1.00 71.56 77 PRO A O 1
ATOM 539 N N . ASP A 1 78 ? 9.189 -2.731 -7.792 1.00 63.91 78 ASP A N 1
ATOM 540 C CA . ASP A 1 78 ? 8.774 -1.412 -8.250 1.00 63.91 78 ASP A CA 1
ATOM 541 C C . ASP A 1 78 ? 8.565 -1.462 -9.779 1.00 63.91 78 ASP A C 1
ATOM 543 O O . ASP A 1 78 ? 9.498 -1.806 -10.515 1.00 63.91 78 ASP A O 1
ATOM 547 N N . PRO A 1 79 ? 7.365 -1.149 -10.299 1.00 55.22 79 PRO A N 1
ATOM 548 C CA . PRO A 1 79 ? 7.122 -1.171 -11.738 1.00 55.22 79 PRO A CA 1
ATOM 549 C C . PRO A 1 79 ? 7.956 -0.126 -12.499 1.00 55.22 79 PRO A C 1
ATOM 551 O O . PRO A 1 79 ? 8.164 -0.288 -13.702 1.00 55.22 79 PRO A O 1
ATOM 554 N N . ALA A 1 80 ? 8.450 0.929 -11.837 1.00 52.59 80 ALA A N 1
ATOM 555 C CA . ALA A 1 80 ? 9.403 1.865 -12.427 1.00 52.59 80 ALA A CA 1
ATOM 556 C C . ALA A 1 80 ? 10.801 1.241 -12.558 1.00 52.59 80 ALA A C 1
ATOM 558 O O . ALA A 1 80 ? 11.422 1.381 -13.607 1.00 52.59 80 ALA A O 1
ATOM 559 N N . ALA A 1 81 ? 11.247 0.459 -11.568 1.00 51.91 81 ALA A N 1
ATOM 560 C CA . ALA A 1 81 ? 12.518 -0.269 -11.652 1.00 51.91 81 ALA A CA 1
ATOM 561 C C . ALA A 1 81 ? 12.512 -1.321 -12.778 1.00 51.91 81 ALA A C 1
ATOM 563 O O . ALA A 1 81 ? 13.483 -1.435 -13.520 1.00 51.91 81 ALA A O 1
ATOM 564 N N . ALA A 1 82 ? 11.388 -2.020 -12.975 1.00 51.38 82 ALA A N 1
ATOM 565 C CA . ALA A 1 82 ? 11.230 -2.967 -14.082 1.00 51.38 82 ALA A CA 1
ATOM 566 C C . ALA A 1 82 ? 11.266 -2.286 -15.469 1.00 51.38 82 ALA A C 1
ATOM 568 O O . ALA A 1 82 ? 11.732 -2.875 -16.443 1.00 51.38 82 ALA A O 1
ATOM 569 N N . ARG A 1 83 ? 10.793 -1.033 -15.575 1.00 51.19 83 ARG A N 1
ATOM 570 C CA . ARG A 1 83 ? 10.911 -0.234 -16.809 1.00 51.19 83 ARG A CA 1
ATOM 571 C C . ARG A 1 83 ? 12.346 0.215 -17.070 1.00 51.19 83 ARG A C 1
ATOM 573 O O . ARG A 1 83 ? 12.764 0.188 -18.224 1.00 51.19 83 ARG A O 1
ATOM 580 N N . ASP A 1 84 ? 13.084 0.596 -16.030 1.00 50.25 84 ASP A N 1
ATOM 581 C CA 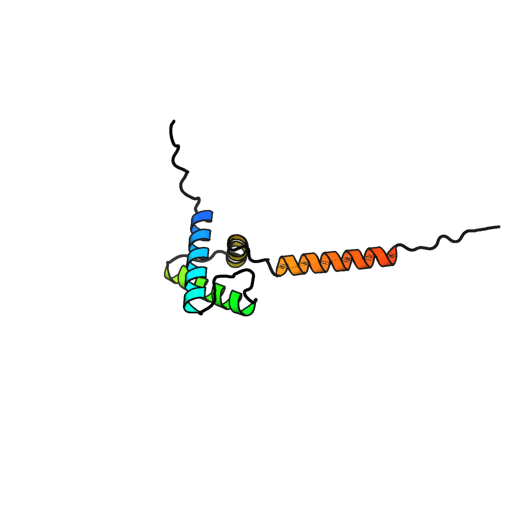. ASP A 1 84 ? 14.490 0.995 -16.153 1.00 50.25 84 ASP A CA 1
ATOM 582 C C . ASP A 1 84 ? 15.396 -0.186 -16.542 1.00 50.25 84 ASP A C 1
ATOM 584 O O . ASP A 1 84 ? 16.284 -0.023 -17.380 1.00 50.25 84 ASP A O 1
ATOM 588 N N . GLU A 1 85 ? 15.148 -1.391 -16.017 1.00 49.97 85 GLU A N 1
ATOM 589 C CA . GLU A 1 85 ? 15.856 -2.609 -16.441 1.00 49.97 85 GLU A CA 1
ATOM 590 C C . GLU A 1 85 ? 15.554 -2.977 -17.899 1.00 49.97 85 GLU A C 1
ATOM 592 O O . GLU A 1 85 ? 16.482 -3.243 -18.662 1.00 49.97 85 GLU A O 1
ATOM 597 N N . LEU A 1 86 ? 14.287 -2.911 -18.324 1.00 52.88 86 LEU A N 1
ATOM 598 C CA . LEU A 1 86 ? 13.902 -3.174 -19.715 1.00 52.88 86 LEU A CA 1
ATOM 599 C C . LEU A 1 86 ? 14.484 -2.132 -20.687 1.00 52.88 86 LEU A C 1
ATOM 601 O O . LEU A 1 86 ? 14.918 -2.471 -21.786 1.00 52.88 86 LEU A O 1
ATOM 605 N N . ALA A 1 87 ? 14.531 -0.859 -20.285 1.00 52.81 87 ALA A N 1
ATOM 606 C CA . ALA A 1 87 ? 15.169 0.196 -21.069 1.00 52.81 87 ALA A CA 1
ATOM 607 C C . ALA A 1 87 ? 16.691 -0.000 -21.166 1.00 52.81 87 ALA A C 1
ATOM 609 O O . ALA A 1 87 ? 17.292 0.278 -22.207 1.00 52.81 87 ALA A O 1
ATOM 610 N N . ARG A 1 88 ? 17.322 -0.501 -20.097 1.00 53.25 88 ARG A N 1
ATOM 611 C CA . ARG A 1 88 ? 18.755 -0.807 -20.079 1.00 53.25 88 ARG A CA 1
ATOM 612 C C . ARG A 1 88 ? 19.109 -2.025 -20.931 1.00 53.25 88 ARG A C 1
ATOM 614 O O . ARG A 1 88 ? 20.132 -1.991 -21.611 1.00 53.25 88 ARG A O 1
ATOM 621 N N . ASP A 1 89 ? 18.261 -3.048 -20.937 1.00 52.53 89 ASP A N 1
ATOM 622 C CA . ASP A 1 89 ? 18.394 -4.213 -21.818 1.00 52.53 89 ASP A CA 1
ATOM 623 C C . ASP A 1 89 ? 18.296 -3.807 -23.299 1.00 52.53 89 ASP A C 1
ATOM 625 O O . ASP A 1 89 ? 19.211 -4.075 -24.078 1.00 52.53 89 ASP A O 1
ATOM 629 N N . ALA A 1 90 ? 17.284 -3.009 -23.661 1.00 51.94 90 ALA A N 1
ATOM 630 C CA . ALA A 1 90 ? 17.118 -2.498 -25.024 1.00 51.94 90 ALA A CA 1
ATOM 631 C C . ALA A 1 90 ? 18.310 -1.643 -25.501 1.00 51.94 90 ALA A C 1
ATOM 633 O O . ALA A 1 90 ? 18.720 -1.722 -26.661 1.00 51.94 90 ALA A O 1
ATOM 634 N N . ALA A 1 91 ? 18.903 -0.838 -24.612 1.00 55.91 91 ALA A N 1
ATOM 635 C CA . ALA A 1 91 ? 20.096 -0.055 -24.933 1.00 55.91 91 ALA A CA 1
ATOM 636 C C . ALA A 1 91 ? 21.339 -0.934 -25.185 1.00 55.91 91 ALA A C 1
ATOM 638 O O . ALA A 1 91 ? 22.155 -0.605 -26.048 1.00 55.91 91 ALA A O 1
ATOM 639 N N . ASN A 1 92 ? 21.477 -2.061 -24.477 1.00 52.66 92 ASN A N 1
ATOM 640 C CA . ASN A 1 92 ? 22.561 -3.021 -24.703 1.00 52.66 92 ASN A CA 1
ATOM 641 C C . ASN A 1 92 ? 22.405 -3.774 -26.032 1.00 52.66 92 ASN A C 1
ATOM 643 O O . ASN A 1 92 ? 23.406 -4.007 -26.711 1.00 52.66 92 ASN A O 1
ATOM 647 N N . THR A 1 93 ? 21.177 -4.096 -26.450 1.00 53.12 93 THR A N 1
ATOM 648 C CA . THR A 1 93 ? 20.922 -4.711 -27.764 1.00 53.12 93 THR A CA 1
ATOM 649 C C . THR A 1 93 ? 21.366 -3.798 -28.913 1.00 53.12 93 THR A C 1
ATOM 651 O O . THR A 1 93 ? 22.048 -4.247 -29.831 1.00 53.12 93 THR A O 1
ATOM 654 N N . VAL A 1 94 ? 21.085 -2.492 -28.828 1.00 53.56 94 VAL A N 1
ATOM 655 C CA . VAL A 1 94 ? 21.460 -1.517 -29.874 1.00 53.56 94 VAL A CA 1
ATOM 656 C C . VAL A 1 94 ? 22.981 -1.325 -29.991 1.00 53.56 94 VAL A C 1
ATOM 658 O O . VAL A 1 94 ? 23.484 -1.026 -31.076 1.00 53.56 94 VAL A O 1
ATOM 661 N N . LEU A 1 95 ? 23.737 -1.499 -28.899 1.00 51.38 95 LEU A N 1
ATOM 662 C CA . LEU A 1 95 ? 25.201 -1.413 -28.931 1.00 51.38 95 LEU A CA 1
ATOM 663 C C . LEU A 1 95 ? 25.838 -2.658 -29.574 1.00 51.38 95 LEU A C 1
ATOM 665 O O . LEU A 1 95 ? 26.844 -2.530 -30.268 1.00 51.38 95 LEU A O 1
ATOM 669 N N . ALA A 1 96 ? 25.235 -3.838 -29.389 1.00 54.38 96 ALA A N 1
ATOM 670 C CA . ALA A 1 96 ? 25.696 -5.083 -30.002 1.00 54.38 96 ALA A CA 1
ATOM 671 C C . ALA A 1 96 ? 25.516 -5.085 -31.532 1.00 54.38 96 ALA A C 1
ATOM 673 O O . ALA A 1 96 ? 26.396 -5.551 -32.248 1.00 54.38 96 ALA A O 1
ATOM 674 N N . GLU A 1 97 ? 24.437 -4.489 -32.051 1.00 53.00 97 GLU A N 1
ATOM 675 C CA . GLU A 1 97 ? 24.190 -4.410 -33.503 1.00 53.00 97 GLU A CA 1
ATOM 676 C C . GLU A 1 97 ? 25.046 -3.354 -34.229 1.00 53.00 97 GLU A C 1
ATOM 678 O O . GLU A 1 97 ? 25.168 -3.384 -35.452 1.00 53.00 97 GLU A O 1
ATOM 683 N N . LYS A 1 98 ? 25.664 -2.410 -33.508 1.00 53.78 98 LYS A N 1
ATOM 684 C CA . LYS A 1 98 ? 26.485 -1.335 -34.102 1.00 53.78 98 LYS A CA 1
ATOM 685 C C . LYS A 1 98 ? 27.994 -1.619 -34.111 1.00 53.78 98 LYS A C 1
ATOM 687 O O . LYS A 1 98 ? 28.755 -0.769 -34.567 1.00 53.78 98 LYS A O 1
ATOM 692 N N . GLY A 1 99 ? 28.420 -2.782 -33.615 1.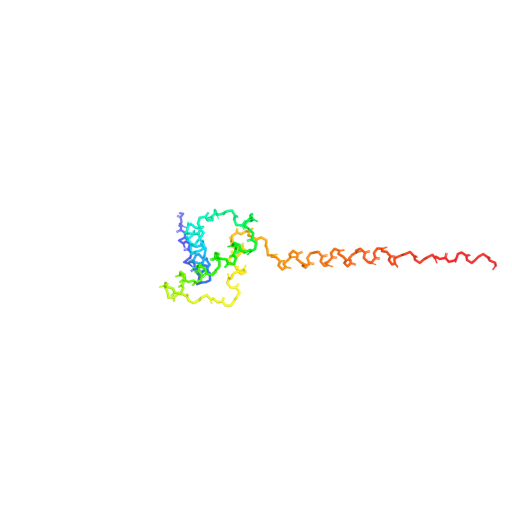00 55.69 99 GLY A N 1
ATOM 693 C CA . GLY A 1 99 ? 29.827 -3.137 -33.403 1.00 55.69 99 GLY A CA 1
ATOM 694 C C . GLY A 1 99 ? 30.554 -3.832 -34.559 1.00 55.69 99 GLY A C 1
ATOM 695 O O . GLY A 1 99 ? 31.744 -4.092 -34.417 1.00 55.69 99 GLY A O 1
ATOM 696 N N . GLU A 1 100 ? 29.907 -4.121 -35.690 1.00 51.09 100 GLU A N 1
ATOM 697 C CA . GLU A 1 100 ? 30.561 -4.790 -36.826 1.00 51.09 100 GLU A CA 1
ATOM 698 C C . GLU A 1 100 ? 30.886 -3.783 -37.944 1.00 51.09 100 GLU A C 1
ATOM 700 O O . GLU A 1 100 ? 30.259 -3.735 -39.001 1.00 51.09 100 GLU A O 1
ATOM 705 N N . VAL A 1 101 ? 31.877 -2.920 -37.690 1.00 57.53 101 VAL A N 1
ATOM 706 C CA . VAL A 1 101 ? 32.565 -2.197 -38.768 1.00 57.53 101 VAL A CA 1
ATOM 707 C C . VAL A 1 101 ? 33.587 -3.165 -39.352 1.00 57.53 101 VAL A C 1
ATOM 709 O O . VAL A 1 101 ? 34.654 -3.373 -38.778 1.00 57.53 101 VAL A O 1
ATOM 712 N N . PHE A 1 102 ? 33.233 -3.777 -40.482 1.00 47.22 102 PHE A N 1
ATOM 713 C CA . PHE A 1 102 ? 34.168 -4.485 -41.353 1.00 47.22 102 PHE A CA 1
ATOM 714 C C . PHE A 1 102 ? 35.389 -3.594 -41.618 1.00 47.22 102 PHE A C 1
ATOM 716 O O . PHE A 1 102 ? 35.262 -2.506 -42.185 1.00 47.22 102 PHE A O 1
ATOM 723 N N . ALA A 1 103 ? 36.571 -4.054 -41.213 1.00 58.53 103 ALA A N 1
ATOM 724 C CA . ALA A 1 103 ? 37.816 -3.538 -41.756 1.00 58.53 103 ALA A CA 1
ATOM 725 C C . ALA A 1 103 ? 37.874 -3.931 -43.243 1.00 58.53 103 ALA A C 1
ATOM 727 O O . ALA A 1 103 ? 37.728 -5.120 -43.536 1.00 58.53 103 ALA A O 1
ATOM 728 N N . PRO A 1 104 ? 38.074 -3.004 -44.196 1.00 50.75 104 PRO A N 1
ATOM 729 C CA . PRO A 1 104 ? 38.596 -3.417 -45.484 1.00 50.75 104 PRO A CA 1
ATOM 730 C C . PRO A 1 104 ? 40.046 -3.862 -45.264 1.00 50.75 104 PRO A C 1
ATOM 732 O O . PRO A 1 104 ? 40.889 -3.070 -44.842 1.00 50.75 104 PRO A O 1
ATOM 735 N N . GLU A 1 105 ? 40.316 -5.144 -45.505 1.00 52.97 105 GLU A N 1
ATOM 736 C CA . GLU A 1 105 ? 41.654 -5.599 -45.875 1.00 52.97 105 GLU A CA 1
ATOM 737 C C . GLU A 1 105 ? 42.037 -4.834 -47.149 1.00 52.97 105 GLU A C 1
ATOM 739 O O . GLU A 1 105 ? 41.536 -5.125 -48.234 1.00 52.97 105 GLU A O 1
ATOM 744 N N . ASP A 1 106 ? 42.842 -3.783 -46.995 1.00 55.06 106 ASP A N 1
ATOM 745 C CA . ASP A 1 106 ? 43.490 -3.113 -48.118 1.00 55.06 106 ASP A CA 1
ATOM 746 C C . ASP A 1 106 ? 44.734 -3.937 -48.470 1.00 55.06 106 ASP A C 1
ATOM 748 O O . ASP A 1 106 ? 45.790 -3.830 -47.846 1.00 55.06 106 ASP A O 1
ATOM 752 N N . ASP A 1 107 ? 44.527 -4.854 -49.410 1.00 51.84 107 ASP A N 1
ATOM 753 C CA . ASP A 1 107 ? 45.545 -5.601 -50.140 1.00 51.84 107 ASP A CA 1
ATOM 754 C C . ASP A 1 107 ? 45.824 -4.819 -51.439 1.00 51.84 107 ASP A C 1
ATOM 756 O O . ASP A 1 107 ? 44.991 -4.845 -52.350 1.00 51.84 107 ASP A O 1
ATOM 760 N N . ALA A 1 108 ? 46.929 -4.054 -51.486 1.00 53.50 108 ALA A N 1
ATOM 761 C CA . ALA A 1 108 ? 47.638 -3.605 -52.704 1.00 53.50 108 ALA A CA 1
ATOM 762 C C . ALA A 1 108 ? 48.940 -2.838 -52.393 1.00 53.50 108 ALA A C 1
ATOM 764 O O . ALA A 1 108 ? 48.883 -1.781 -51.724 1.00 53.50 108 ALA A O 1
#

pLDDT: mean 75.4, std 16.9, range [47.22, 94.81]

Secondary structure (DSSP, 8-state):
---PPPPPPPHHHHHHHHHHHHHHHHHHHHT--S-TTT--HHHHHHHHHHHHHHHHHTTPPPPTTHHHHHHHHTTPPPHHHHHHHHHHHHHHHHHHHT---PPP----